Protein AF-A0A485BMW0-F1 (afdb_monomer)

Mean predicted aligned error: 10.26 Å

Sequence (83 aa):
MLRSIATVSISGTLPEKLSAIAAAGYQGVEIFENDLLYYTGTPADVRKMAADLGLKITLFQPFRDFRRRKSCAVCRQSGPRQA

Nearest PDB structures (foldseek):
  5hmq-assembly3_D  TM=1.002E+00  e=5.180E-08  Pseudomonas putida KT2440
  5hmq-assembly1_A  TM=1.001E+00  e=6.336E-08  Pseudomonas putida KT2440
  5hmq-assembly1_C  TM=1.002E+00  e=6.336E-08  Pseudomonas putida KT2440
  5hmq-assembly3_E  TM=1.000E+00  e=6.776E-08  Pseudomonas putida KT2440
  5hmq-assembly2_B  TM=1.001E+00  e=8.864E-08  Pseudomonas putida KT2440

Organism: Kluyvera cryocrescens (NCBI:txid580)

pLDDT: mean 83.3, std 17.97, range [39.44, 96.88]

InterPro domains:
  IPR036237 Xylose isomerase-like superfamily [SSF51658] (2-68)
  IPR050312 IolE/XylA/MocC-like [PTHR12110] (1-68)

Foldseek 3Di:
DQFEDELVVDDDALLVSLLVCLVVPGQEYAYEPVNVVPDPDDVVVSVVSCVVSNHHHDYYDDPPDPDPPPPPDDPPDDDDDDD

Radius of gyration: 20.2 Å; Cα contacts (8 Å, |Δi|>4): 87; chains: 1; bounding box: 32×24×67 Å

Secondary structure (DSSP, 8-state):
---EEEGGGS-S-HHHHHHHHHHTT-SEEEEEHHHHHS-SS-HHHHHHHHHHTT-EEEEEE-----S-----------PPPP-

Structure (mmCIF, N/CA/C/O backbone):
data_AF-A0A485BMW0-F1
#
_entry.id   AF-A0A485BMW0-F1
#
loop_
_atom_site.group_PDB
_atom_site.id
_atom_site.type_symbol
_atom_site.label_atom_id
_atom_site.label_alt_id
_atom_site.label_comp_id
_atom_site.label_asym_id
_atom_site.label_entity_id
_atom_site.label_seq_id
_atom_site.pdbx_PDB_ins_code
_atom_site.Cartn_x
_atom_site.Cartn_y
_atom_site.Cartn_z
_atom_site.occupancy
_atom_site.B_iso_or_equiv
_atom_site.auth_seq_id
_atom_site.auth_comp_id
_atom_site.auth_asym_id
_atom_site.auth_atom_id
_atom_site.pdbx_PDB_model_num
ATOM 1 N N . MET A 1 1 ? -18.409 1.786 4.139 1.00 75.19 1 MET A N 1
ATOM 2 C CA . MET A 1 1 ? -17.706 1.888 2.839 1.00 75.19 1 MET A CA 1
ATOM 3 C C . MET A 1 1 ? -16.210 1.863 3.101 1.00 75.19 1 MET A C 1
ATOM 5 O O . MET A 1 1 ? -15.795 2.449 4.092 1.00 75.19 1 MET A O 1
ATOM 9 N N . LEU A 1 2 ? -15.423 1.171 2.275 1.00 86.69 2 LEU A N 1
ATOM 10 C CA . LEU A 1 2 ? -13.969 1.100 2.439 1.00 86.69 2 LEU A CA 1
ATOM 11 C C . LEU A 1 2 ? -13.313 2.221 1.624 1.00 86.69 2 LEU A C 1
ATOM 13 O O . LEU A 1 2 ? -13.419 2.232 0.400 1.00 86.69 2 LEU A O 1
ATOM 17 N N . ARG A 1 3 ? -12.684 3.184 2.306 1.00 93.94 3 ARG A N 1
ATOM 18 C CA . ARG A 1 3 ? -12.029 4.325 1.652 1.00 93.94 3 ARG A CA 1
ATOM 19 C C . ARG A 1 3 ? -10.648 3.899 1.169 1.00 93.94 3 ARG A C 1
ATOM 21 O O . ARG A 1 3 ? -9.798 3.573 2.002 1.00 93.94 3 ARG A O 1
ATOM 28 N N . SER A 1 4 ? -10.448 3.927 -0.147 1.00 93.62 4 SER A N 1
ATOM 29 C CA . SER A 1 4 ? -9.175 3.601 -0.799 1.00 93.62 4 SER A CA 1
ATOM 30 C C . SER A 1 4 ? -8.634 4.783 -1.585 1.00 93.62 4 SER A C 1
ATOM 32 O O . SER A 1 4 ? -9.404 5.633 -2.030 1.00 93.62 4 SER A O 1
ATOM 34 N N . ILE A 1 5 ? -7.318 4.810 -1.764 1.00 95.38 5 ILE A N 1
ATOM 35 C CA . ILE A 1 5 ? -6.626 5.766 -2.627 1.00 95.38 5 ILE A CA 1
ATOM 36 C C . ILE A 1 5 ? -5.484 5.069 -3.369 1.00 95.38 5 ILE A C 1
ATOM 38 O O . ILE A 1 5 ? -4.850 4.153 -2.842 1.00 95.38 5 ILE A O 1
ATOM 42 N N . ALA A 1 6 ? -5.230 5.503 -4.600 1.00 95.19 6 ALA A N 1
ATOM 43 C CA . ALA A 1 6 ? -4.141 4.993 -5.416 1.00 95.19 6 ALA A CA 1
ATOM 44 C C . ALA A 1 6 ? -2.807 5.670 -5.092 1.00 95.19 6 ALA A C 1
ATOM 46 O O . ALA A 1 6 ? -2.743 6.886 -4.905 1.00 95.19 6 ALA A O 1
ATOM 47 N N . THR A 1 7 ? -1.722 4.894 -5.097 1.00 94.69 7 THR A N 1
ATOM 48 C CA . THR A 1 7 ? -0.364 5.406 -4.842 1.00 94.69 7 THR A CA 1
ATOM 49 C C . THR A 1 7 ? 0.120 6.398 -5.903 1.00 94.69 7 THR A C 1
ATOM 51 O O . THR A 1 7 ? 1.007 7.202 -5.625 1.00 94.69 7 THR A O 1
ATOM 54 N N . VAL A 1 8 ? -0.483 6.400 -7.097 1.00 94.12 8 VAL A N 1
ATOM 55 C CA . VAL A 1 8 ? -0.204 7.385 -8.157 1.00 94.12 8 VAL A CA 1
ATOM 56 C C . VAL A 1 8 ? -0.700 8.795 -7.806 1.00 94.12 8 VAL A C 1
ATOM 58 O O . VAL A 1 8 ? -0.183 9.775 -8.333 1.00 94.12 8 VAL A O 1
ATOM 61 N N . SER A 1 9 ? -1.672 8.916 -6.895 1.00 93.31 9 SER A N 1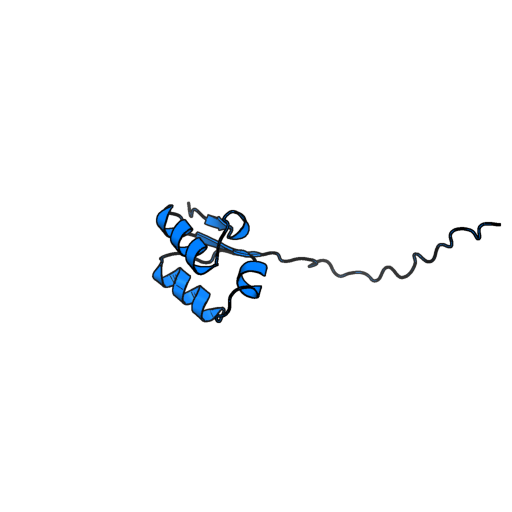
ATOM 62 C CA . SER A 1 9 ? -2.261 10.201 -6.497 1.00 93.31 9 SER A CA 1
ATOM 63 C C . SER A 1 9 ? -1.410 10.983 -5.491 1.00 93.31 9 SER A C 1
ATOM 65 O O . SER A 1 9 ? -1.755 12.113 -5.153 1.00 93.31 9 SER A O 1
ATOM 67 N N . ILE A 1 10 ? -0.332 10.385 -4.973 1.00 91.50 10 ILE A N 1
ATOM 68 C CA . ILE A 1 10 ? 0.534 10.968 -3.943 1.00 91.50 10 ILE A CA 1
ATOM 69 C C . ILE A 1 10 ? 1.994 10.802 -4.378 1.00 91.50 10 ILE A C 1
ATOM 71 O O . ILE A 1 10 ? 2.396 9.746 -4.869 1.00 91.50 10 ILE A O 1
ATOM 75 N N . SER A 1 11 ? 2.797 11.846 -4.197 1.00 91.94 11 SER A N 1
ATOM 76 C CA . SER A 1 11 ? 4.232 11.845 -4.503 1.00 91.94 11 SER A CA 1
ATOM 77 C C . SER A 1 11 ? 5.064 11.253 -3.359 1.00 91.94 11 SER A C 1
ATOM 79 O O . SER A 1 11 ? 4.611 11.207 -2.220 1.00 91.94 11 SER A O 1
ATOM 81 N N . GLY A 1 12 ? 6.298 10.836 -3.652 1.00 92.75 12 GLY A N 1
ATOM 82 C CA . GLY A 1 12 ? 7.254 10.330 -2.655 1.00 92.75 12 GLY A CA 1
ATOM 83 C C . GLY A 1 12 ? 7.624 8.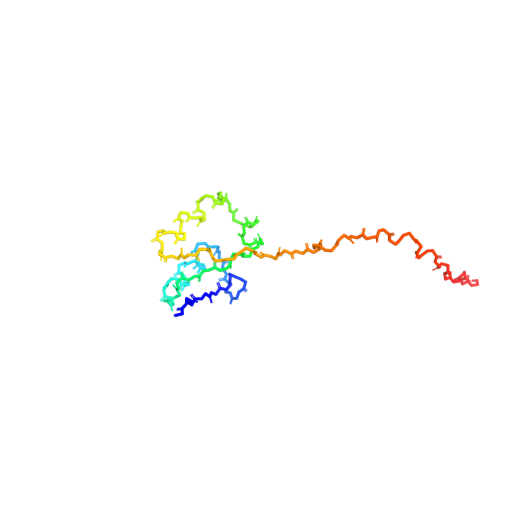864 -2.863 1.00 92.75 12 GLY A C 1
ATOM 84 O O . GLY A 1 12 ? 7.303 8.273 -3.895 1.00 92.75 12 GLY A O 1
ATOM 85 N N . THR A 1 13 ? 8.317 8.280 -1.889 1.00 94.25 13 THR A N 1
ATOM 86 C CA . THR A 1 13 ? 8.667 6.852 -1.892 1.00 94.25 13 THR A CA 1
ATOM 87 C C . THR A 1 13 ? 7.490 5.986 -1.440 1.00 94.25 13 THR A C 1
ATOM 89 O O . THR A 1 13 ? 6.591 6.449 -0.738 1.00 94.25 13 THR A O 1
ATOM 92 N N . LEU A 1 14 ? 7.479 4.702 -1.813 1.00 94.00 14 LEU A N 1
ATOM 93 C CA . LEU A 1 14 ? 6.389 3.792 -1.448 1.00 94.00 14 LEU A CA 1
ATOM 94 C C . LEU A 1 14 ? 6.119 3.733 0.078 1.00 94.00 14 LEU A C 1
ATOM 96 O O . LEU A 1 14 ? 4.952 3.846 0.45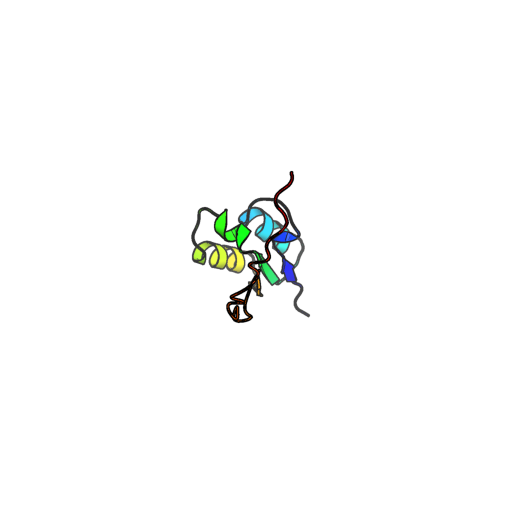6 1.00 94.00 14 LEU A O 1
ATOM 100 N N . PRO A 1 15 ? 7.126 3.643 0.974 1.00 94.81 15 PRO A N 1
ATOM 101 C CA . PRO A 1 15 ? 6.887 3.670 2.422 1.00 94.81 15 PRO A CA 1
ATOM 102 C C . PRO A 1 15 ? 6.275 4.987 2.927 1.00 94.81 15 PRO A C 1
ATOM 104 O O . PRO A 1 15 ? 5.369 4.970 3.765 1.00 94.81 15 PRO A O 1
ATOM 107 N N . GLU A 1 16 ? 6.727 6.130 2.401 1.00 95.50 16 GLU A N 1
ATOM 108 C CA . GLU A 1 16 ? 6.191 7.452 2.759 1.00 95.50 16 GLU A CA 1
ATOM 109 C C . GLU A 1 16 ? 4.732 7.585 2.323 1.00 95.50 16 GLU A C 1
ATOM 111 O O . GLU A 1 16 ? 3.888 8.014 3.111 1.00 95.50 16 GLU A O 1
ATOM 116 N N . LYS A 1 17 ? 4.413 7.140 1.101 1.00 95.69 17 LYS A N 1
ATOM 117 C CA . LYS A 1 17 ? 3.039 7.120 0.587 1.00 95.69 17 LYS A CA 1
ATOM 118 C C . LYS A 1 17 ? 2.129 6.283 1.478 1.00 95.69 17 LYS A C 1
ATOM 120 O O . LYS A 1 17 ? 1.071 6.760 1.872 1.00 95.69 17 LYS A O 1
ATOM 125 N N . LEU A 1 18 ? 2.531 5.058 1.827 1.00 96.12 18 LEU A N 1
ATOM 126 C CA . LEU A 1 18 ? 1.729 4.183 2.690 1.00 96.12 18 LEU A CA 1
ATOM 127 C C . LEU A 1 18 ? 1.484 4.819 4.063 1.00 96.12 18 LEU A C 1
ATOM 129 O O . LEU A 1 18 ? 0.353 4.824 4.550 1.00 96.12 18 LEU A O 1
ATOM 133 N N . SER A 1 19 ? 2.518 5.421 4.649 1.00 96.19 19 SER A N 1
ATOM 134 C CA . SER A 1 19 ? 2.418 6.108 5.939 1.00 96.19 19 SER A CA 1
ATOM 135 C C . SER A 1 19 ? 1.465 7.307 5.868 1.00 96.19 19 SER A C 1
ATOM 137 O O . SER A 1 19 ? 0.607 7.469 6.735 1.00 96.19 19 SER A O 1
ATOM 139 N N . ALA A 1 20 ? 1.547 8.110 4.802 1.00 96.62 20 ALA A N 1
ATOM 140 C CA . ALA A 1 20 ? 0.657 9.246 4.571 1.00 96.62 20 ALA A CA 1
ATOM 141 C C . ALA A 1 20 ? -0.806 8.815 4.365 1.00 96.62 20 ALA A C 1
ATOM 143 O O . ALA A 1 20 ? -1.721 9.447 4.891 1.00 96.62 20 ALA A O 1
ATOM 144 N N . ILE A 1 21 ? -1.037 7.718 3.640 1.00 96.19 21 ILE A N 1
ATOM 145 C CA . ILE A 1 21 ? -2.374 7.158 3.392 1.00 96.19 21 ILE A CA 1
ATOM 146 C C . ILE A 1 21 ? -3.015 6.678 4.701 1.00 96.19 21 ILE A C 1
ATOM 148 O O . ILE A 1 21 ? -4.183 6.982 4.964 1.00 96.19 21 ILE A O 1
ATOM 152 N N . ALA A 1 22 ? -2.248 5.976 5.539 1.00 95.94 22 ALA A N 1
ATOM 153 C CA . ALA A 1 22 ? -2.700 5.543 6.858 1.00 95.94 22 ALA A CA 1
ATOM 154 C C . ALA A 1 22 ? -2.996 6.742 7.774 1.00 95.94 22 ALA A C 1
ATOM 156 O O . ALA A 1 22 ? -4.063 6.800 8.384 1.00 95.94 22 ALA A O 1
ATOM 157 N N . ALA A 1 23 ? -2.106 7.742 7.805 1.00 95.94 23 ALA A N 1
ATOM 158 C CA . ALA A 1 23 ? -2.284 8.965 8.590 1.00 95.94 23 ALA A CA 1
ATOM 159 C C . ALA A 1 23 ? -3.507 9.791 8.150 1.00 95.94 23 ALA A C 1
ATOM 161 O O . ALA A 1 23 ? -4.198 10.373 8.983 1.00 95.94 23 ALA A O 1
ATOM 162 N N . ALA A 1 24 ? -3.827 9.794 6.853 1.00 95.25 24 ALA A N 1
ATOM 163 C CA . ALA A 1 24 ? -5.034 10.418 6.309 1.00 95.25 24 ALA A CA 1
ATOM 164 C C . ALA A 1 24 ? -6.328 9.631 6.621 1.00 95.25 24 ALA A C 1
ATOM 166 O O . ALA A 1 24 ? -7.428 10.067 6.274 1.00 95.25 24 ALA A O 1
ATOM 167 N N . GLY A 1 25 ? -6.222 8.472 7.278 1.00 95.12 25 GLY A N 1
ATOM 168 C CA . GLY A 1 25 ? -7.360 7.678 7.726 1.00 95.12 25 GLY A CA 1
ATOM 169 C C . GLY A 1 25 ? -8.026 6.865 6.618 1.00 95.12 25 GLY A C 1
ATOM 170 O O . GLY A 1 25 ? -9.211 6.543 6.735 1.00 95.12 25 GLY A O 1
ATOM 171 N N . TYR A 1 26 ? -7.313 6.533 5.540 1.00 96.06 26 TYR A N 1
ATOM 172 C CA . TYR A 1 26 ? -7.781 5.547 4.562 1.00 96.06 26 TYR A CA 1
ATOM 173 C C . TYR A 1 26 ? -7.654 4.126 5.126 1.00 96.06 26 TYR A C 1
ATOM 175 O O . TYR A 1 26 ? -6.836 3.859 5.998 1.00 96.06 26 TYR A O 1
ATOM 183 N N . GLN A 1 27 ? -8.499 3.207 4.649 1.00 96.00 27 GLN A N 1
ATOM 184 C CA . GLN A 1 27 ? -8.437 1.785 5.028 1.00 96.00 27 GLN A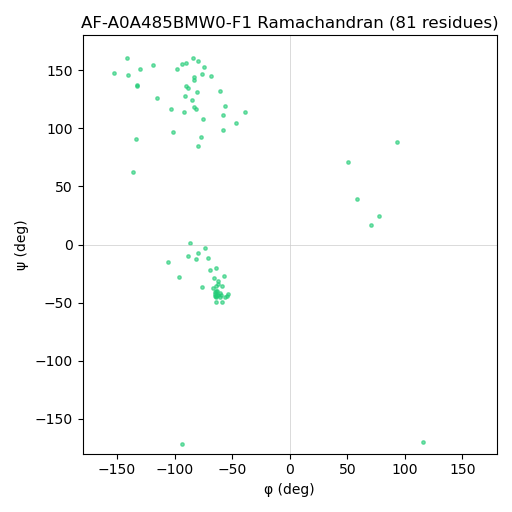 CA 1
ATOM 185 C C . GLN A 1 27 ? -7.869 0.913 3.899 1.00 96.00 27 GLN A C 1
ATOM 187 O O . GLN A 1 27 ? -7.542 -0.252 4.123 1.00 96.00 27 GLN A O 1
ATOM 192 N N . GLY A 1 28 ? -7.811 1.447 2.676 1.00 94.94 28 GLY A N 1
ATOM 193 C CA . GLY A 1 28 ? -7.368 0.742 1.483 1.00 94.94 28 GLY A CA 1
ATOM 194 C C . GLY A 1 28 ? -6.327 1.524 0.693 1.00 94.94 28 GLY A C 1
ATOM 195 O O . GLY A 1 28 ? -6.332 2.755 0.683 1.00 94.94 28 GLY A O 1
ATOM 196 N N . VAL A 1 29 ? -5.461 0.795 0.001 1.00 96.25 29 VAL A N 1
ATOM 197 C CA . VAL A 1 29 ? -4.487 1.343 -0.938 1.00 96.25 29 VAL A CA 1
ATOM 198 C C . VAL A 1 29 ? -4.503 0.552 -2.240 1.00 96.25 29 VAL A C 1
ATOM 200 O O . VAL A 1 29 ? -4.537 -0.681 -2.239 1.00 96.25 29 VAL A O 1
ATOM 203 N N . GLU A 1 30 ? -4.459 1.271 -3.354 1.00 95.19 30 GLU A N 1
ATOM 204 C CA . GLU A 1 30 ? -4.318 0.694 -4.687 1.00 95.19 30 GLU A CA 1
ATOM 205 C C . GLU A 1 30 ? -2.873 0.887 -5.148 1.00 95.19 30 GLU A C 1
ATOM 207 O O . GLU A 1 30 ? -2.408 2.019 -5.296 1.00 95.19 30 GLU A O 1
ATOM 212 N N . ILE A 1 31 ? -2.155 -0.216 -5.350 1.00 94.00 31 ILE A N 1
ATOM 213 C CA . ILE A 1 31 ? -0.728 -0.207 -5.671 1.00 94.00 31 ILE A CA 1
ATOM 214 C C . ILE A 1 31 ? -0.544 -0.036 -7.175 1.00 94.00 31 ILE A C 1
ATOM 216 O O . ILE A 1 31 ? -1.066 -0.826 -7.967 1.00 94.00 31 ILE A O 1
ATOM 220 N N . PHE A 1 32 ? 0.223 0.984 -7.552 1.00 93.69 32 PHE A N 1
ATOM 221 C CA . PHE A 1 32 ? 0.644 1.212 -8.926 1.00 93.69 32 PHE A CA 1
ATOM 222 C C . PHE A 1 32 ? 1.962 0.475 -9.232 1.00 93.69 32 PHE A C 1
ATOM 224 O O . PHE A 1 32 ? 2.903 0.533 -8.446 1.00 93.69 32 PHE A O 1
ATOM 231 N N . GLU A 1 33 ? 2.053 -0.204 -10.375 1.00 91.25 33 GLU A N 1
ATOM 232 C CA . GLU A 1 33 ? 3.182 -1.053 -10.784 1.00 91.25 33 GLU A CA 1
ATOM 233 C C . GLU A 1 33 ? 4.516 -0.310 -10.717 1.00 91.25 33 GLU A C 1
ATOM 235 O O . GLU A 1 33 ? 5.487 -0.847 -10.187 1.00 91.25 33 GLU A O 1
ATOM 240 N N . ASN A 1 34 ? 4.557 0.947 -11.171 1.00 88.88 34 ASN A N 1
ATOM 241 C CA . ASN A 1 34 ? 5.783 1.743 -11.116 1.00 88.88 34 ASN A CA 1
ATOM 242 C C . ASN A 1 34 ? 6.304 1.902 -9.685 1.00 88.88 34 ASN A C 1
ATOM 244 O O . ASN A 1 34 ? 7.513 1.881 -9.485 1.00 88.88 34 ASN A O 1
ATOM 248 N N . ASP A 1 35 ? 5.429 2.021 -8.683 1.00 90.62 35 ASP A N 1
ATOM 249 C CA . ASP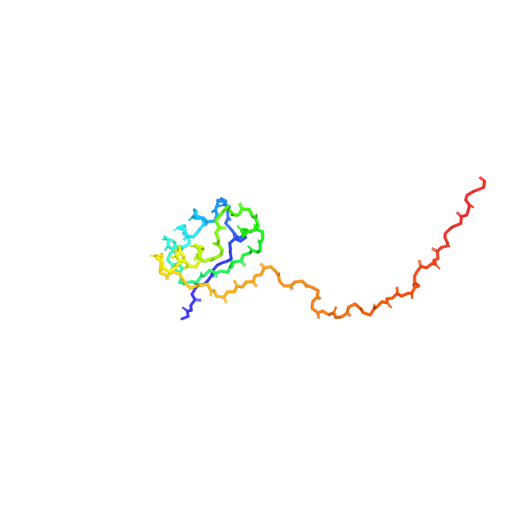 A 1 35 ? 5.882 2.149 -7.297 1.00 90.62 35 ASP A CA 1
ATOM 250 C C . ASP A 1 35 ? 6.576 0.874 -6.801 1.00 90.62 35 ASP A C 1
ATOM 252 O O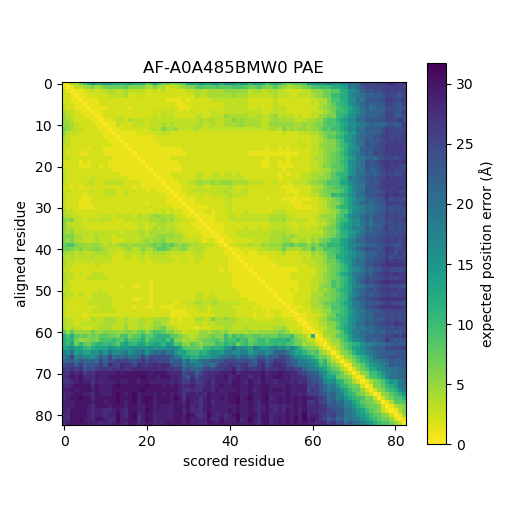 . ASP A 1 35 ? 7.476 0.966 -5.972 1.00 90.62 35 ASP A O 1
ATOM 256 N N . LEU A 1 36 ? 6.211 -0.302 -7.327 1.00 89.94 36 LEU A N 1
ATOM 257 C CA . LEU A 1 36 ? 6.938 -1.545 -7.057 1.00 89.94 36 LEU A CA 1
ATOM 258 C C . LEU A 1 36 ? 8.247 -1.628 -7.846 1.00 89.94 36 LEU A C 1
ATOM 260 O O . LEU A 1 36 ? 9.232 -2.116 -7.306 1.00 89.94 36 LEU A O 1
ATOM 264 N N . LEU A 1 37 ? 8.279 -1.140 -9.091 1.00 89.50 37 LEU A N 1
ATOM 265 C CA . LEU A 1 37 ? 9.496 -1.133 -9.916 1.00 89.50 37 LEU A CA 1
ATOM 266 C C . LEU A 1 37 ? 10.607 -0.255 -9.325 1.00 89.50 37 LEU A C 1
ATOM 268 O O . LEU A 1 37 ? 11.782 -0.592 -9.448 1.00 89.50 37 LEU A O 1
ATOM 272 N N . TYR A 1 38 ? 10.245 0.865 -8.697 1.00 90.44 38 TYR A N 1
ATOM 273 C CA . TYR A 1 38 ? 11.202 1.767 -8.047 1.00 90.44 38 TYR A CA 1
ATOM 274 C C . TYR A 1 38 ? 11.492 1.405 -6.586 1.00 90.44 38 TYR A C 1
ATOM 276 O O . TYR A 1 38 ? 12.403 1.973 -5.982 1.00 90.44 38 TYR A O 1
ATOM 284 N N . TYR A 1 39 ? 10.731 0.483 -6.000 1.00 91.94 39 TYR A N 1
ATOM 285 C CA . TYR A 1 39 ? 10.964 0.029 -4.639 1.00 91.94 39 TYR A CA 1
ATOM 286 C C . TYR A 1 39 ? 12.094 -1.006 -4.604 1.00 91.94 39 TYR A C 1
ATOM 288 O O . TYR A 1 39 ? 12.110 -1.966 -5.365 1.00 91.94 39 TYR A O 1
ATOM 296 N N . THR A 1 40 ? 13.050 -0.816 -3.698 1.00 91.00 40 THR A N 1
ATOM 297 C CA . THR A 1 40 ? 14.242 -1.669 -3.568 1.00 91.00 40 THR A CA 1
ATOM 298 C C . THR A 1 40 ? 14.010 -2.961 -2.781 1.00 91.00 40 THR A C 1
ATOM 300 O O . THR A 1 40 ? 14.880 -3.830 -2.785 1.00 91.00 40 THR A O 1
ATOM 303 N N . GLY A 1 41 ? 12.877 -3.093 -2.087 1.00 92.00 41 GLY A N 1
ATOM 304 C CA . GLY A 1 41 ? 12.519 -4.292 -1.326 1.00 92.00 41 GLY A CA 1
ATOM 305 C C . GLY A 1 41 ? 11.670 -5.285 -2.121 1.00 92.00 41 GLY A C 1
ATOM 306 O O . GLY A 1 41 ? 11.444 -5.142 -3.321 1.00 92.00 41 GLY A O 1
ATOM 307 N N . THR A 1 42 ? 11.162 -6.307 -1.437 1.00 93.25 42 THR A N 1
ATOM 308 C CA . THR A 1 42 ? 10.306 -7.324 -2.058 1.00 93.25 42 THR A CA 1
ATOM 309 C C . THR A 1 42 ? 8.821 -6.940 -1.983 1.00 93.25 42 THR A C 1
ATOM 311 O O . THR A 1 42 ? 8.401 -6.231 -1.064 1.00 93.25 42 THR A O 1
ATOM 314 N N . PRO A 1 43 ? 7.955 -7.462 -2.873 1.00 91.31 43 PRO A N 1
ATOM 315 C CA . PRO A 1 43 ? 6.504 -7.302 -2.735 1.00 91.31 43 PRO A CA 1
ATOM 316 C C . PRO A 1 43 ? 5.949 -7.828 -1.398 1.00 91.31 43 PRO A C 1
ATOM 318 O O . PRO A 1 43 ? 4.928 -7.340 -0.910 1.00 91.31 43 PRO A O 1
ATOM 321 N N . ALA A 1 44 ? 6.621 -8.810 -0.784 1.00 94.06 44 ALA A N 1
ATOM 322 C CA . ALA A 1 44 ? 6.267 -9.310 0.541 1.00 94.06 44 ALA A CA 1
ATOM 323 C C . ALA A 1 44 ? 6.503 -8.250 1.630 1.00 94.06 44 ALA A C 1
ATOM 325 O O . ALA A 1 44 ? 5.665 -8.110 2.523 1.00 94.06 44 ALA A O 1
ATOM 326 N N . ASP A 1 45 ? 7.573 -7.460 1.512 1.00 95.19 45 ASP A N 1
ATOM 327 C CA . ASP A 1 45 ? 7.843 -6.332 2.409 1.00 95.19 45 ASP A CA 1
ATOM 328 C C . ASP A 1 45 ? 6.767 -5.256 2.268 1.00 95.19 45 ASP A C 1
ATOM 330 O O . ASP A 1 45 ? 6.258 -4.760 3.267 1.00 95.19 45 ASP A O 1
ATOM 334 N N . VAL A 1 46 ? 6.324 -4.965 1.040 1.00 94.06 46 VAL A N 1
ATOM 335 C CA . VAL A 1 46 ? 5.211 -4.032 0.790 1.00 94.06 46 VAL A CA 1
ATOM 336 C C . VAL A 1 46 ? 3.922 -4.512 1.450 1.00 94.06 46 VAL A C 1
ATOM 338 O O . VAL A 1 46 ? 3.239 -3.736 2.119 1.00 94.06 46 VAL A O 1
ATOM 341 N N . ARG A 1 47 ? 3.603 -5.805 1.317 1.00 94.81 47 ARG A N 1
ATOM 342 C CA . ARG A 1 47 ? 2.449 -6.406 1.995 1.00 94.81 47 ARG A CA 1
ATOM 343 C C . ARG A 1 47 ? 2.564 -6.287 3.514 1.00 94.81 47 ARG A C 1
ATOM 345 O O . ARG A 1 47 ? 1.560 -6.003 4.164 1.00 94.81 47 ARG A O 1
ATOM 352 N N . LYS A 1 48 ? 3.755 -6.517 4.073 1.00 96.62 48 LYS A N 1
ATOM 353 C CA . LYS A 1 48 ? 4.010 -6.393 5.511 1.00 96.62 48 LYS A CA 1
ATOM 354 C C . LYS A 1 48 ? 3.835 -4.946 5.978 1.00 96.62 48 LYS A C 1
ATOM 356 O O . LYS A 1 48 ? 3.050 -4.720 6.884 1.00 96.62 48 LYS A O 1
ATOM 361 N N . MET A 1 49 ? 4.444 -3.977 5.292 1.00 95.69 49 MET A N 1
ATOM 362 C CA . MET A 1 49 ? 4.289 -2.548 5.596 1.00 95.69 49 MET A CA 1
ATOM 363 C C . MET A 1 49 ? 2.824 -2.104 5.564 1.00 95.69 49 MET A C 1
ATOM 365 O O . MET A 1 49 ? 2.365 -1.412 6.467 1.00 95.69 49 MET A O 1
ATOM 369 N N . ALA A 1 50 ? 2.067 -2.520 4.544 1.00 95.75 50 ALA A N 1
ATOM 370 C CA . ALA A 1 50 ? 0.644 -2.208 4.465 1.00 95.75 50 ALA A CA 1
ATOM 371 C C . ALA A 1 50 ? -0.137 -2.814 5.645 1.00 95.75 50 ALA A C 1
ATOM 373 O O . ALA A 1 50 ? -0.954 -2.124 6.250 1.00 95.75 50 ALA A O 1
ATOM 374 N N . ALA A 1 51 ? 0.144 -4.070 6.010 1.00 96.00 51 ALA A N 1
ATOM 375 C CA . ALA A 1 51 ? -0.499 -4.733 7.143 1.00 96.00 51 ALA A CA 1
ATOM 376 C C . ALA A 1 51 ? -0.154 -4.072 8.488 1.00 96.00 51 ALA A C 1
ATOM 378 O O . ALA A 1 51 ? -1.056 -3.854 9.296 1.00 96.00 51 ALA A O 1
ATOM 379 N N . ASP A 1 52 ? 1.112 -3.704 8.695 1.00 96.88 52 ASP A N 1
ATOM 380 C CA . ASP A 1 52 ? 1.594 -3.025 9.903 1.00 96.88 52 ASP A CA 1
ATOM 381 C C . ASP A 1 52 ? 0.922 -1.648 10.081 1.00 96.88 52 ASP A C 1
ATOM 383 O O . ASP A 1 52 ? 0.646 -1.224 11.201 1.00 96.88 52 ASP A O 1
ATOM 387 N N . LEU A 1 53 ? 0.582 -0.978 8.974 1.00 96.31 53 LEU A N 1
ATOM 388 C CA . LEU A 1 53 ? -0.152 0.293 8.945 1.00 96.31 53 LEU A CA 1
ATOM 389 C C . LEU A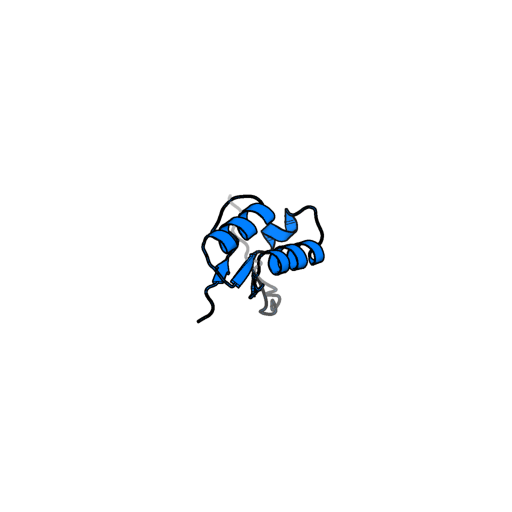 1 53 ? -1.685 0.133 8.972 1.00 96.31 53 LEU A C 1
ATOM 391 O O . LEU A 1 53 ? -2.411 1.124 8.896 1.00 96.31 53 LEU A O 1
ATOM 395 N N . GLY A 1 54 ? -2.202 -1.098 9.047 1.00 95.50 54 GLY A N 1
ATOM 396 C CA . GLY A 1 54 ? -3.643 -1.374 9.021 1.00 95.50 54 GLY A CA 1
ATOM 397 C C . GLY A 1 54 ? -4.314 -1.126 7.662 1.00 95.50 54 GLY A C 1
ATOM 398 O O . GLY A 1 54 ? -5.541 -1.035 7.584 1.00 95.50 54 GLY A O 1
ATOM 399 N N . LEU A 1 55 ? -3.532 -1.024 6.586 1.00 96.44 55 LEU A N 1
ATOM 400 C CA . LEU A 1 55 ? -4.009 -0.801 5.225 1.00 96.44 55 LEU A CA 1
ATOM 401 C C . LEU A 1 55 ? -4.273 -2.125 4.502 1.00 96.44 55 LEU A C 1
ATOM 403 O O . LEU A 1 55 ? -3.462 -3.052 4.513 1.00 96.44 55 LEU A O 1
ATOM 407 N N . LYS A 1 56 ? -5.398 -2.197 3.786 1.00 95.81 56 LYS A N 1
ATOM 408 C CA . LYS A 1 56 ? -5.680 -3.286 2.844 1.00 95.81 56 LYS A CA 1
ATOM 409 C C . LYS A 1 56 ? -5.193 -2.916 1.448 1.00 95.81 56 LYS A C 1
ATOM 411 O O . LYS A 1 56 ? -5.587 -1.885 0.916 1.00 95.81 56 LYS A O 1
ATOM 416 N N . ILE A 1 57 ? -4.406 -3.783 0.819 1.00 95.06 57 I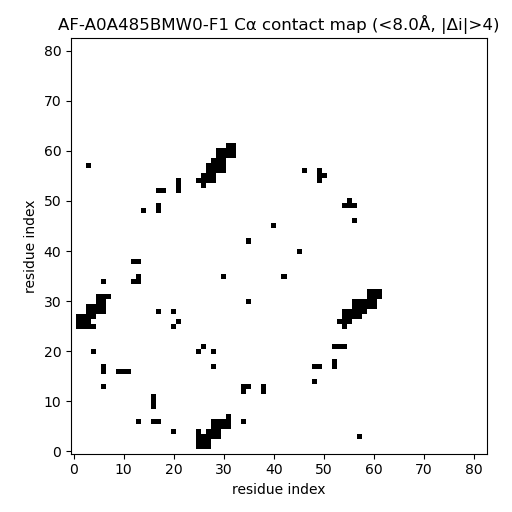LE A N 1
ATOM 417 C CA . ILE A 1 57 ? -4.104 -3.657 -0.612 1.00 95.06 57 ILE A CA 1
ATOM 418 C C . ILE A 1 57 ? -5.346 -4.113 -1.383 1.00 95.06 57 ILE A C 1
ATOM 420 O O . ILE A 1 57 ? -5.689 -5.294 -1.359 1.00 95.06 57 ILE A O 1
ATOM 424 N N . THR A 1 58 ? -6.060 -3.173 -1.998 1.00 92.50 58 THR A N 1
ATOM 425 C CA . THR A 1 58 ? -7.369 -3.422 -2.625 1.00 92.50 58 THR A CA 1
ATOM 426 C C . THR A 1 58 ? -7.276 -3.684 -4.119 1.00 92.50 58 THR A C 1
ATOM 428 O O . THR A 1 58 ? -8.122 -4.392 -4.662 1.00 92.50 58 THR A O 1
ATOM 431 N N . LEU A 1 59 ? -6.261 -3.130 -4.782 1.00 91.19 59 LEU A N 1
ATOM 432 C CA . LEU A 1 59 ? -6.094 -3.230 -6.226 1.00 91.19 59 LEU A CA 1
ATOM 433 C C . LEU A 1 59 ? -4.618 -3.133 -6.618 1.00 91.19 59 LEU A C 1
ATOM 435 O O . LEU A 1 59 ? -3.849 -2.406 -5.990 1.00 91.19 59 LEU A O 1
ATOM 439 N N . PHE A 1 60 ? -4.254 -3.840 -7.685 1.00 89.00 60 PHE A N 1
ATOM 440 C CA . PHE A 1 60 ? -2.979 -3.699 -8.381 1.00 89.00 60 PHE A CA 1
ATOM 441 C C . PHE A 1 60 ? -3.239 -3.178 -9.799 1.00 89.00 60 PHE A C 1
ATOM 443 O O . PHE A 1 60 ? -4.052 -3.741 -10.532 1.00 89.00 60 PHE A O 1
ATOM 450 N N . GLN A 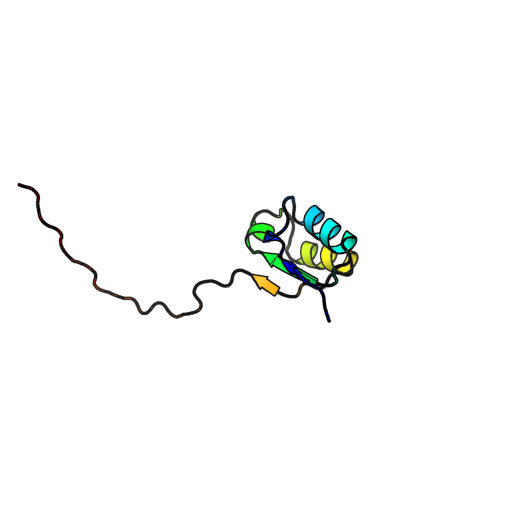1 61 ? -2.580 -2.084 -10.164 1.00 82.06 61 GLN A N 1
ATOM 451 C CA . GLN A 1 61 ? -2.751 -1.379 -11.436 1.00 82.06 61 GLN A CA 1
ATOM 452 C C . GLN A 1 61 ? -1.391 -0.879 -11.948 1.00 82.06 61 GLN A C 1
ATOM 454 O O . GLN A 1 61 ? -0.480 -0.746 -11.151 1.00 82.06 61 GLN A O 1
ATOM 459 N N . PRO A 1 62 ? -1.213 -0.562 -13.237 1.00 80.50 62 PRO A N 1
ATOM 460 C CA . PRO A 1 62 ? -2.172 -0.731 -14.309 1.00 80.50 62 PRO A CA 1
ATOM 461 C C . PRO A 1 62 ? -2.138 -2.165 -14.847 1.00 80.50 62 PRO A C 1
ATOM 463 O O . PRO A 1 62 ? -1.085 -2.771 -14.993 1.00 80.50 62 PRO A O 1
ATOM 466 N N . PHE A 1 63 ? -3.299 -2.689 -15.223 1.00 74.50 63 PHE A N 1
ATOM 467 C CA . PHE A 1 63 ? -3.371 -3.888 -16.051 1.00 74.50 63 PHE A CA 1
ATOM 468 C C . PHE A 1 63 ? -3.660 -3.460 -17.491 1.00 74.50 63 PHE A C 1
ATOM 470 O O . PHE A 1 63 ? -4.800 -3.149 -17.840 1.00 74.50 63 PHE A O 1
ATOM 477 N N . ARG A 1 64 ? -2.608 -3.347 -18.311 1.00 77.31 64 ARG A N 1
ATOM 478 C CA . ARG A 1 64 ? -2.710 -2.914 -19.716 1.00 77.31 64 ARG A CA 1
ATOM 479 C C . ARG A 1 64 ? -2.822 -4.116 -20.659 1.00 77.31 64 ARG A C 1
ATOM 481 O O . ARG A 1 64 ? -2.385 -5.213 -20.337 1.00 77.31 64 ARG A O 1
ATOM 488 N N . ASP A 1 65 ? -3.420 -3.890 -21.829 1.00 64.06 65 ASP A N 1
ATOM 489 C CA . ASP A 1 65 ? -3.424 -4.815 -22.975 1.00 64.06 65 ASP A CA 1
ATOM 490 C C . ASP A 1 65 ? -4.006 -6.225 -22.742 1.00 64.06 65 ASP A C 1
ATOM 492 O O . ASP A 1 65 ? -3.558 -7.209 -23.327 1.00 64.06 65 ASP A O 1
ATOM 496 N N . PHE A 1 66 ? -5.098 -6.340 -21.978 1.00 63.03 66 PHE A N 1
ATOM 497 C CA . PHE A 1 66 ? -5.816 -7.620 -21.835 1.00 63.03 66 PHE A CA 1
ATOM 498 C C . PHE A 1 66 ? -6.582 -8.071 -23.098 1.00 63.03 66 PHE A C 1
ATOM 500 O O . PHE A 1 66 ? -7.035 -9.213 -23.199 1.00 63.03 66 PHE A O 1
ATOM 507 N N . ARG A 1 67 ? -6.740 -7.208 -24.110 1.00 49.97 67 ARG A N 1
ATOM 508 C CA . ARG A 1 67 ? -7.305 -7.629 -25.400 1.00 49.97 67 ARG A CA 1
ATOM 509 C C . ARG A 1 67 ? -6.200 -8.238 -26.252 1.00 49.97 67 ARG A C 1
ATOM 511 O O . ARG A 1 67 ? -5.267 -7.540 -26.633 1.00 49.97 67 ARG A O 1
ATOM 518 N N . ARG A 1 68 ? -6.347 -9.524 -26.606 1.00 48.94 68 ARG A N 1
ATOM 519 C CA . ARG A 1 68 ? -5.526 -10.202 -27.627 1.00 48.94 68 ARG A CA 1
ATOM 520 C C . ARG A 1 68 ? -5.258 -9.241 -28.787 1.00 48.94 68 ARG A C 1
ATOM 522 O O . ARG A 1 68 ? -6.188 -8.917 -29.528 1.00 48.94 68 ARG A O 1
ATOM 529 N N . ARG A 1 69 ? -3.997 -8.842 -28.991 1.00 50.59 69 ARG A N 1
ATOM 530 C CA . ARG A 1 69 ? -3.566 -8.290 -30.279 1.00 50.59 69 ARG A CA 1
ATOM 531 C C . ARG A 1 69 ? -3.852 -9.365 -31.325 1.00 50.59 69 ARG A C 1
ATOM 533 O O . ARG A 1 69 ? -3.075 -10.302 -31.488 1.00 50.59 69 ARG A O 1
ATOM 540 N N . LYS A 1 70 ? -4.969 -9.252 -32.051 1.00 47.00 70 LYS A N 1
ATOM 541 C CA . LYS A 1 70 ? -5.012 -9.784 -33.412 1.00 47.00 70 LYS A CA 1
ATOM 542 C C . LYS A 1 70 ? -3.884 -9.043 -34.115 1.00 47.00 70 LYS A C 1
ATOM 544 O O . LYS A 1 70 ? -3.926 -7.820 -34.217 1.00 47.00 70 LYS A O 1
ATOM 549 N N . SER A 1 71 ? -2.831 -9.771 -34.467 1.00 52.44 71 SER A N 1
ATOM 550 C CA . SER A 1 71 ? -1.819 -9.293 -35.395 1.00 52.44 71 SER A CA 1
ATOM 551 C C . SER A 1 71 ? -2.552 -8.683 -36.589 1.00 52.44 71 SER A C 1
ATOM 553 O O . SER A 1 71 ? -3.143 -9.409 -37.387 1.00 52.44 71 SER A O 1
ATOM 555 N N . CYS A 1 72 ? -2.592 -7.354 -36.669 1.00 40.62 72 CYS A N 1
ATOM 556 C CA . CYS A 1 72 ? -2.890 -6.690 -37.921 1.00 40.62 72 CYS A CA 1
ATOM 557 C C . CYS A 1 72 ? -1.579 -6.714 -38.699 1.00 40.62 72 CYS A C 1
ATOM 559 O O . CYS A 1 72 ? -0.751 -5.807 -38.612 1.00 40.62 72 CYS A O 1
ATOM 561 N N . ALA A 1 73 ? -1.354 -7.831 -39.383 1.00 56.75 73 ALA A N 1
ATOM 562 C CA . ALA A 1 73 ? -0.539 -7.817 -40.574 1.00 56.75 73 ALA A CA 1
ATOM 563 C C . ALA A 1 73 ? -1.231 -6.873 -41.570 1.00 56.75 73 ALA A C 1
ATOM 565 O O . ALA A 1 73 ? -2.430 -7.003 -41.794 1.00 56.75 73 ALA A O 1
ATOM 566 N N . VAL A 1 74 ? -0.452 -5.967 -42.166 1.00 54.84 74 VAL A N 1
ATOM 567 C CA . VAL A 1 74 ? -0.843 -4.921 -43.132 1.00 54.84 74 VAL A CA 1
ATOM 568 C C . VAL A 1 74 ? -1.172 -3.558 -42.510 1.00 54.84 74 VAL A C 1
ATOM 570 O O . VAL A 1 74 ? -2.316 -3.176 -42.307 1.00 54.84 74 VAL A O 1
ATOM 573 N N . CYS A 1 75 ? -0.120 -2.750 -42.372 1.00 39.44 75 CYS A N 1
ATOM 574 C CA . CYS A 1 75 ? -0.130 -1.418 -42.976 1.00 39.44 75 CYS A CA 1
ATOM 575 C C . CYS A 1 75 ? 1.234 -1.155 -43.645 1.00 39.44 75 CYS A C 1
ATOM 577 O O . CYS A 1 75 ? 2.006 -0.287 -43.251 1.00 39.44 75 CYS A O 1
ATOM 579 N N . ARG A 1 76 ? 1.563 -1.979 -44.655 1.00 52.69 76 ARG A N 1
ATOM 580 C CA . ARG A 1 76 ? 2.417 -1.532 -45.764 1.00 52.69 76 ARG A CA 1
ATOM 581 C C . ARG A 1 76 ? 1.529 -0.678 -46.672 1.00 52.69 76 ARG A C 1
ATOM 583 O O . ARG A 1 76 ? 0.848 -1.215 -47.536 1.00 52.69 76 ARG A O 1
ATOM 590 N N . GLN A 1 77 ? 1.523 0.626 -46.445 1.00 49.25 77 GLN A N 1
ATOM 591 C CA . GLN A 1 77 ? 1.228 1.633 -47.464 1.00 49.25 77 GLN A CA 1
ATOM 592 C C . GLN A 1 77 ? 2.333 2.684 -47.282 1.00 49.25 77 GLN A C 1
ATOM 594 O O . GLN A 1 77 ? 2.334 3.425 -46.311 1.00 49.25 77 GLN A O 1
ATOM 599 N N . SER A 1 78 ? 3.469 2.567 -47.971 1.00 55.03 78 SER A N 1
ATOM 600 C CA . SER A 1 78 ? 3.638 3.055 -49.347 1.00 55.03 78 SER A CA 1
ATOM 601 C C . SER A 1 78 ? 3.177 4.514 -49.476 1.00 55.03 78 SER A C 1
ATOM 603 O O . SER A 1 78 ? 2.135 4.778 -50.064 1.00 55.03 78 SER A O 1
ATOM 605 N N . GLY A 1 79 ? 3.938 5.448 -48.897 1.00 49.78 79 GLY A N 1
ATOM 606 C CA . GLY A 1 79 ? 3.879 6.883 -49.217 1.00 49.78 79 GLY A CA 1
ATOM 607 C C . GLY A 1 79 ? 4.987 7.258 -50.217 1.00 49.78 79 GLY A C 1
ATOM 608 O O . GLY A 1 79 ? 6.006 6.564 -50.256 1.00 49.78 79 GLY A O 1
ATOM 609 N N . PRO A 1 80 ? 4.789 8.282 -51.068 1.00 52.00 80 PRO A N 1
ATOM 610 C CA . PRO A 1 80 ? 5.450 8.396 -52.367 1.00 52.00 80 PRO A CA 1
ATOM 611 C C . PRO A 1 80 ? 6.915 8.831 -52.264 1.00 52.00 80 PRO A C 1
ATOM 613 O O . PRO A 1 80 ? 7.286 9.630 -51.404 1.00 52.00 80 PRO A O 1
ATOM 616 N N . ARG A 1 81 ? 7.737 8.329 -53.197 1.00 56.06 81 ARG A N 1
ATOM 617 C CA . ARG A 1 81 ? 9.060 8.892 -53.494 1.00 56.06 81 ARG A CA 1
ATOM 618 C C . ARG A 1 81 ? 8.869 10.367 -53.852 1.00 56.06 81 ARG A C 1
ATOM 620 O O . ARG A 1 81 ? 8.152 10.666 -54.804 1.00 56.06 81 ARG A O 1
ATOM 627 N N . GLN A 1 82 ? 9.471 11.257 -53.072 1.00 52.41 82 GLN A N 1
ATOM 628 C CA . GLN A 1 82 ? 9.682 12.634 -53.505 1.00 52.41 82 GLN A CA 1
ATOM 629 C C . GLN A 1 82 ? 10.706 12.629 -54.648 1.00 52.41 82 GLN A C 1
ATOM 631 O O . GLN A 1 82 ? 11.566 11.745 -54.696 1.00 52.41 82 GLN A O 1
ATOM 636 N N . ALA A 1 83 ? 10.474 13.549 -55.582 1.00 47.75 83 ALA A N 1
ATOM 637 C CA . ALA A 1 83 ? 11.115 13.692 -56.885 1.00 47.75 83 ALA A CA 1
ATOM 638 C C . ALA A 1 83 ? 12.641 13.823 -56.829 1.00 47.75 83 ALA A C 1
ATOM 640 O O . ALA A 1 83 ? 13.150 14.380 -55.830 1.00 47.75 83 ALA A O 1
#

Solvent-accessible surface area (backbone atoms only — not comparable to full-atom values): 5352 Å² total; per-residue (Å²): 135,86,47,62,49,50,54,82,82,52,80,80,54,64,71,57,40,54,52,51,42,38,73,72,66,40,44,27,34,27,46,38,54,66,54,58,72,74,41,91,72,54,74,66,54,54,53,47,55,33,52,77,57,63,33,39,81,75,45,78,34,83,84,76,80,86,65,80,78,71,80,76,80,79,83,87,70,90,76,80,85,79,132